Protein AF-A0A8J4UCR2-F1 (afdb_monomer)

Solvent-accessible surface area (backbone atoms only — not comparable to full-atom values): 6122 Å² total; per-residue (Å²): 137,61,69,65,61,53,48,52,56,50,50,53,52,50,52,43,53,56,45,55,73,37,77,88,48,62,67,98,54,77,76,82,88,86,87,77,86,35,86,92,31,52,71,46,28,43,53,47,46,52,58,47,46,46,52,90,69,84,67,76,87,66,90,54,91,81,62,73,60,57,52,82,59,48,87,72,61,94,51,65,70,40,34,50,42,42,46,65,73,33,52,92,71,74,47,53,99

Mean predicted aligned error: 5.62 Å

Sequence (97 aa):
LSLREFQNAQTMIFAIEEINNRTDILPGVQLGYKIYDSCESVEITTRATLSLVNGNGRNTSEISCSKRHSVHAIIGQTSSSPSIAIAVTVGSLNIPV

Radius of gyration: 14.94 Å; Cα contacts (8 Å, |Δi|>4): 72; chains: 1; bounding box: 29×38×35 Å

Structure (mmCIF, N/CA/C/O backbone):
data_AF-A0A8J4UCR2-F1
#
_entry.id   AF-A0A8J4UCR2-F1
#
loop_
_atom_site.group_PDB
_atom_site.id
_atom_site.type_symbol
_atom_site.label_atom_id
_atom_site.label_alt_id
_atom_site.label_comp_id
_atom_site.label_asym_id
_atom_site.label_entity_id
_atom_site.label_seq_id
_atom_site.pdbx_PDB_ins_code
_atom_site.Cartn_x
_atom_site.Cartn_y
_atom_site.Cartn_z
_atom_site.occupancy
_atom_site.B_iso_or_equiv
_atom_site.auth_seq_id
_atom_site.auth_comp_id
_atom_site.auth_asym_id
_atom_site.auth_atom_id
_atom_site.pdbx_PDB_model_num
ATOM 1 N N . LEU A 1 1 ? 13.923 8.471 -9.544 1.00 60.94 1 LEU A N 1
ATOM 2 C CA . LEU A 1 1 ? 12.959 8.607 -8.432 1.00 60.94 1 LEU A CA 1
ATOM 3 C C . LEU A 1 1 ? 11.858 9.564 -8.876 1.00 60.94 1 LEU A C 1
ATOM 5 O O . LEU A 1 1 ? 12.182 10.686 -9.248 1.00 60.94 1 LEU A O 1
ATOM 9 N N . SER A 1 2 ? 10.600 9.125 -8.907 1.00 82.69 2 SER A N 1
ATOM 10 C CA . SER A 1 2 ? 9.458 9.988 -9.245 1.00 82.69 2 SER A CA 1
ATOM 11 C C . SER A 1 2 ? 8.941 10.668 -7.977 1.00 82.69 2 SER A C 1
ATOM 13 O O . SER A 1 2 ? 8.548 9.984 -7.033 1.00 82.69 2 SER A O 1
ATOM 15 N N . LEU A 1 3 ? 8.926 12.007 -7.939 1.00 91.12 3 LEU A N 1
ATOM 16 C CA . LEU A 1 3 ? 8.378 12.759 -6.798 1.00 91.12 3 LEU A CA 1
ATOM 17 C C . LEU A 1 3 ? 6.897 12.425 -6.566 1.00 91.12 3 LEU A C 1
ATOM 19 O O . LEU A 1 3 ? 6.451 12.371 -5.424 1.00 91.12 3 LEU A O 1
ATOM 23 N N . ARG A 1 4 ? 6.156 12.153 -7.645 1.00 90.81 4 ARG A N 1
ATOM 24 C CA . ARG A 1 4 ? 4.735 11.812 -7.578 1.00 90.81 4 ARG A CA 1
ATOM 25 C C . ARG A 1 4 ? 4.494 10.465 -6.903 1.00 90.81 4 ARG A C 1
ATOM 27 O O . ARG A 1 4 ? 3.609 10.365 -6.067 1.00 90.81 4 ARG A O 1
ATOM 34 N N . GLU A 1 5 ? 5.302 9.453 -7.209 1.00 90.12 5 GLU A N 1
ATOM 35 C CA . GLU A 1 5 ? 5.164 8.144 -6.556 1.00 90.12 5 GLU A CA 1
ATOM 36 C C . GLU A 1 5 ? 5.565 8.200 -5.078 1.00 90.12 5 GLU A C 1
ATOM 38 O O . GLU A 1 5 ? 4.916 7.592 -4.229 1.00 90.12 5 GLU A O 1
ATOM 43 N N . PHE A 1 6 ? 6.567 9.017 -4.736 1.00 92.69 6 PHE A N 1
ATOM 44 C CA . PHE A 1 6 ? 6.885 9.277 -3.333 1.00 92.69 6 PHE A CA 1
ATOM 45 C C . PHE A 1 6 ? 5.730 9.980 -2.603 1.00 92.69 6 PHE A C 1
ATOM 47 O O . PHE A 1 6 ? 5.387 9.595 -1.487 1.00 92.69 6 PHE A O 1
ATOM 54 N N . GLN A 1 7 ? 5.091 10.969 -3.236 1.00 95.50 7 GLN A N 1
ATOM 55 C CA . GLN A 1 7 ? 3.895 11.616 -2.689 1.00 95.50 7 GLN A CA 1
ATOM 56 C C . GLN A 1 7 ? 2.751 10.617 -2.492 1.00 95.50 7 GLN A C 1
ATOM 58 O O . GLN A 1 7 ? 2.164 10.614 -1.417 1.00 95.50 7 GLN A O 1
ATOM 63 N N . ASN A 1 8 ? 2.487 9.726 -3.455 1.00 93.88 8 ASN A N 1
ATOM 64 C CA . ASN A 1 8 ? 1.468 8.678 -3.317 1.00 93.88 8 ASN A CA 1
ATOM 65 C C . ASN A 1 8 ? 1.737 7.785 -2.090 1.00 93.88 8 ASN A C 1
ATOM 67 O O . ASN A 1 8 ? 0.820 7.499 -1.318 1.00 93.88 8 ASN A O 1
ATOM 71 N N . ALA A 1 9 ? 2.996 7.390 -1.869 1.00 95.06 9 ALA A N 1
ATOM 72 C CA . ALA A 1 9 ? 3.385 6.612 -0.693 1.00 95.06 9 ALA A CA 1
ATOM 73 C C . ALA A 1 9 ? 3.149 7.385 0.618 1.00 95.06 9 ALA A C 1
ATOM 75 O O . ALA A 1 9 ? 2.618 6.823 1.573 1.00 95.06 9 ALA A O 1
ATOM 76 N N . GLN A 1 10 ? 3.482 8.679 0.660 1.00 97.19 10 GLN A N 1
ATOM 77 C CA . GLN A 1 10 ? 3.194 9.535 1.819 1.00 97.19 10 GLN A CA 1
ATOM 78 C C . GLN A 1 10 ? 1.687 9.714 2.044 1.00 97.19 10 GLN A C 1
ATOM 80 O O . GLN A 1 10 ? 1.233 9.671 3.182 1.00 97.19 10 GLN A O 1
ATOM 85 N N . THR A 1 11 ? 0.893 9.848 0.978 1.00 97.38 11 THR A N 1
ATOM 86 C CA . THR A 1 11 ? -0.572 9.920 1.071 1.00 97.38 11 THR A CA 1
ATOM 87 C C . THR A 1 11 ? -1.159 8.645 1.671 1.00 97.38 11 THR A C 1
ATOM 89 O O . THR A 1 11 ? -2.073 8.731 2.485 1.00 97.38 11 THR A O 1
ATOM 92 N N . MET A 1 12 ? -0.621 7.471 1.327 1.00 97.25 12 MET A N 1
ATOM 93 C CA . MET A 1 12 ? -1.033 6.209 1.946 1.00 97.25 12 MET A CA 1
ATOM 94 C C . MET A 1 12 ? -0.713 6.176 3.446 1.00 97.25 12 MET A C 1
ATOM 96 O O . MET A 1 12 ? -1.572 5.785 4.234 1.00 97.25 12 MET A O 1
ATOM 100 N N . ILE A 1 13 ? 0.492 6.603 3.845 1.00 98.31 13 ILE A N 1
ATOM 101 C CA . ILE A 1 13 ? 0.894 6.681 5.261 1.00 98.31 13 ILE A CA 1
ATOM 102 C C . ILE A 1 13 ? -0.050 7.614 6.022 1.00 98.31 13 ILE A C 1
ATOM 104 O O . ILE A 1 13 ? -0.656 7.200 7.006 1.00 98.31 13 ILE A O 1
ATOM 108 N N . PHE A 1 14 ? -0.247 8.827 5.505 1.00 98.50 14 PHE A N 1
ATOM 109 C CA . PHE A 1 14 ? -1.144 9.819 6.089 1.00 98.50 14 PHE A CA 1
ATOM 110 C C . PHE A 1 14 ? -2.576 9.287 6.240 1.00 98.50 14 PHE A C 1
ATOM 112 O O . PHE A 1 14 ? -3.173 9.404 7.304 1.00 98.50 14 PHE A O 1
ATOM 119 N N . ALA A 1 15 ? -3.126 8.647 5.204 1.00 98.44 15 ALA A N 1
ATOM 120 C CA . ALA A 1 15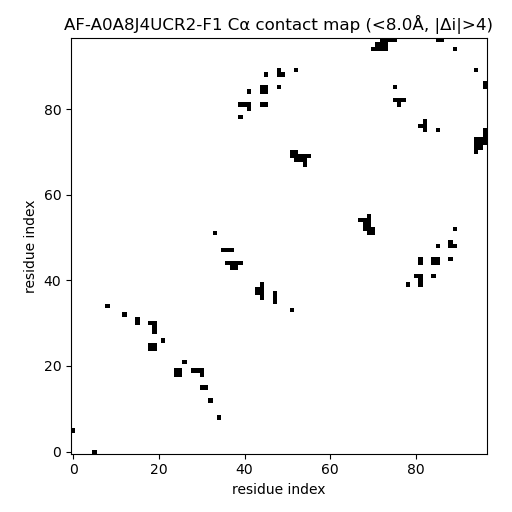 ? -4.477 8.094 5.262 1.00 98.44 15 ALA A CA 1
ATOM 121 C C . ALA A 1 15 ? -4.620 7.011 6.345 1.00 98.44 15 ALA A C 1
ATOM 123 O O . ALA A 1 15 ? -5.643 6.949 7.024 1.00 98.44 15 ALA A O 1
ATOM 124 N N . ILE A 1 16 ? -3.600 6.168 6.525 1.00 98.31 16 ILE A N 1
ATOM 125 C CA . ILE A 1 16 ? -3.590 5.148 7.579 1.00 98.31 16 ILE A CA 1
ATOM 126 C C . ILE A 1 16 ? -3.521 5.791 8.967 1.00 98.31 16 ILE A C 1
ATOM 128 O O . ILE A 1 16 ? -4.236 5.357 9.870 1.00 98.31 16 ILE A O 1
ATOM 132 N N . GLU A 1 17 ? -2.697 6.822 9.144 1.0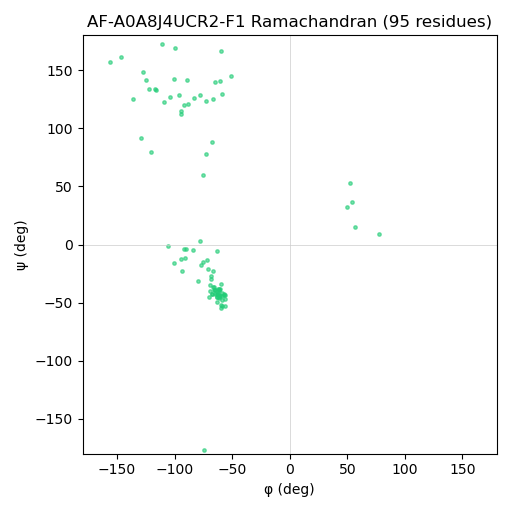0 98.38 17 GLU A N 1
ATOM 133 C CA . GLU A 1 17 ? -2.603 7.569 10.403 1.00 98.38 17 GLU A CA 1
ATOM 134 C C . GLU A 1 17 ? -3.935 8.236 10.766 1.00 98.38 17 GLU A C 1
ATOM 136 O O . GLU A 1 17 ? -4.404 8.091 11.895 1.00 98.38 17 GLU A O 1
ATOM 141 N N . GLU A 1 18 ? -4.595 8.873 9.797 1.00 98.44 18 GLU A N 1
ATOM 142 C CA . GLU A 1 18 ? -5.919 9.472 9.982 1.00 98.44 18 GLU A CA 1
ATOM 143 C C . GLU A 1 18 ? -6.976 8.426 10.362 1.00 98.44 18 GLU A C 1
ATOM 145 O O . GLU A 1 18 ? -7.757 8.652 11.286 1.00 98.44 18 GLU A O 1
ATOM 150 N N . ILE A 1 19 ? -6.987 7.259 9.703 1.00 98.38 19 ILE A N 1
ATOM 151 C CA . ILE A 1 19 ? -7.901 6.158 10.054 1.00 98.38 19 ILE A CA 1
ATOM 152 C C . ILE A 1 19 ? -7.641 5.678 11.484 1.00 98.38 19 ILE A C 1
ATOM 154 O O . ILE A 1 19 ? -8.582 5.528 12.256 1.00 98.38 19 ILE A O 1
ATOM 158 N N . ASN A 1 20 ? -6.378 5.469 11.856 1.00 98.31 20 ASN A N 1
ATOM 159 C CA . ASN A 1 20 ? -6.013 4.988 13.189 1.00 98.31 20 ASN A CA 1
ATOM 160 C C . ASN A 1 20 ? -6.327 5.998 14.308 1.00 98.31 20 ASN A C 1
ATOM 162 O O . ASN A 1 20 ? -6.460 5.597 15.464 1.00 98.31 20 ASN A O 1
ATOM 166 N N . ASN A 1 21 ? -6.430 7.292 13.989 1.00 97.88 21 ASN A N 1
ATOM 167 C CA . ASN A 1 21 ? -6.752 8.354 14.947 1.00 97.88 21 ASN A CA 1
ATOM 168 C C . ASN A 1 21 ? -8.267 8.619 15.079 1.00 97.88 21 ASN A C 1
ATOM 170 O O . ASN A 1 21 ? -8.701 9.429 15.900 1.00 97.88 21 ASN A O 1
ATOM 174 N N . ARG A 1 22 ? -9.093 7.944 14.274 1.00 98.12 22 ARG A N 1
ATOM 175 C CA . ARG A 1 22 ? -10.555 8.031 14.321 1.00 98.12 22 ARG A CA 1
ATOM 176 C C . ARG A 1 22 ? -11.119 6.991 15.287 1.00 98.12 22 ARG A C 1
ATOM 178 O O . ARG A 1 22 ? -10.666 5.855 15.341 1.00 98.12 22 ARG A O 1
ATOM 185 N N . THR A 1 23 ? -12.152 7.363 16.038 1.00 96.69 23 THR A N 1
ATOM 186 C CA . THR A 1 23 ? -12.848 6.444 16.961 1.00 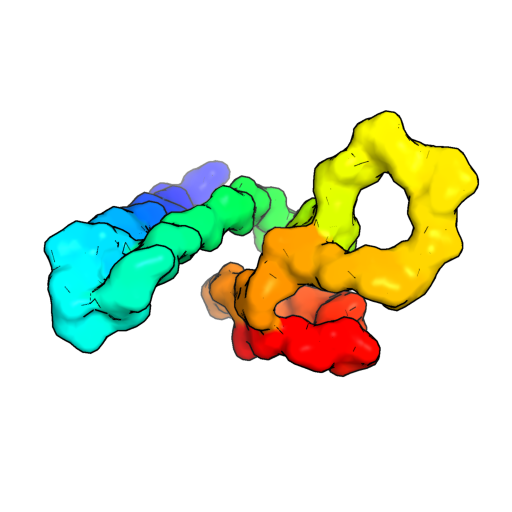96.69 23 THR A CA 1
ATOM 187 C C . THR A 1 23 ? -14.085 5.790 16.346 1.00 96.69 23 THR A C 1
ATOM 189 O O . THR A 1 23 ? -14.619 4.834 16.903 1.00 96.69 23 THR A O 1
ATOM 192 N N . ASP A 1 24 ? -14.543 6.285 15.201 1.00 97.94 24 ASP A N 1
ATOM 193 C CA . ASP A 1 24 ? -15.723 5.816 14.473 1.00 97.94 24 ASP A CA 1
ATOM 194 C C . ASP A 1 24 ? -15.379 4.909 13.278 1.00 97.94 24 ASP A C 1
ATOM 196 O O . ASP A 1 24 ? -16.246 4.191 12.781 1.00 97.94 24 ASP A O 1
ATOM 200 N N . ILE A 1 25 ? -14.118 4.900 12.835 1.00 96.88 25 ILE A N 1
ATOM 201 C CA . ILE A 1 25 ? -13.608 3.991 11.805 1.00 96.88 25 ILE A CA 1
ATOM 202 C C . ILE A 1 25 ? -12.669 2.989 12.479 1.00 96.88 25 ILE A C 1
ATOM 204 O O . ILE A 1 25 ? -11.684 3.382 13.085 1.00 96.88 25 ILE A O 1
ATOM 208 N N . LEU A 1 26 ? -12.968 1.691 12.343 1.00 96.94 26 LEU A N 1
ATOM 209 C CA . LEU A 1 26 ? -12.155 0.583 12.875 1.00 96.94 26 LEU A CA 1
ATOM 210 C C . LEU A 1 26 ? -11.818 0.691 14.386 1.00 96.94 26 LEU A C 1
ATOM 212 O O . LEU A 1 26 ? -10.656 0.554 14.774 1.00 96.94 26 LEU A O 1
ATOM 216 N N . PRO A 1 27 ? -12.816 0.875 15.274 1.00 96.62 27 PRO A N 1
ATOM 217 C CA . PRO A 1 27 ? -12.563 1.010 16.706 1.00 96.62 27 PRO A CA 1
ATOM 218 C C . PRO A 1 27 ? -11.850 -0.225 17.279 1.00 96.62 27 PRO A C 1
ATOM 220 O O . PRO A 1 27 ? -12.288 -1.360 17.090 1.00 96.62 27 PRO A O 1
ATOM 223 N N . GLY A 1 28 ? -10.754 0.003 18.009 1.00 96.00 28 GLY A N 1
ATOM 224 C CA . GLY A 1 28 ? -9.958 -1.061 18.634 1.00 96.00 28 GLY A CA 1
ATOM 225 C C . GLY A 1 28 ? -9.030 -1.823 17.680 1.00 96.00 28 GLY A C 1
ATOM 226 O O . GLY A 1 28 ? -8.438 -2.821 18.090 1.00 96.00 28 GLY A O 1
ATOM 227 N N . VAL A 1 29 ? -8.877 -1.367 16.434 1.00 96.38 29 VAL A N 1
ATOM 228 C CA . VAL A 1 29 ? -7.979 -1.957 15.433 1.00 96.38 29 VAL A CA 1
ATOM 229 C C . VAL A 1 29 ? -6.982 -0.899 14.961 1.00 96.38 29 VAL A C 1
ATOM 231 O O . VAL A 1 29 ? -7.369 0.216 14.640 1.00 96.38 29 VAL A O 1
ATOM 234 N N . GLN A 1 30 ? -5.697 -1.258 14.883 1.00 96.00 30 GLN A N 1
ATOM 235 C CA . GLN A 1 30 ? -4.679 -0.441 14.216 1.00 96.00 30 GLN A CA 1
ATOM 236 C C . GLN A 1 30 ? -4.322 -1.043 12.861 1.00 96.00 30 GLN A C 1
ATOM 238 O O . GLN A 1 30 ? -3.937 -2.211 12.760 1.00 96.00 30 GLN A O 1
ATOM 243 N N . LEU A 1 31 ? -4.408 -0.222 11.823 1.00 96.81 31 LEU A N 1
ATOM 244 C CA . LEU A 1 31 ? -3.886 -0.520 10.503 1.00 96.81 31 LEU A CA 1
ATOM 245 C C . LEU A 1 31 ? -2.370 -0.304 10.480 1.00 96.81 31 LEU A C 1
ATOM 247 O O . LEU A 1 31 ? -1.870 0.754 10.858 1.00 96.81 31 LEU A O 1
ATOM 251 N N . GLY A 1 32 ? -1.649 -1.312 9.997 1.00 95.00 32 GLY A N 1
ATOM 252 C CA . GLY A 1 32 ? -0.232 -1.222 9.651 1.00 95.00 32 GLY A CA 1
ATOM 253 C C . GLY A 1 32 ? -0.023 -1.327 8.141 1.00 95.00 32 GLY A C 1
ATOM 254 O O . GLY A 1 32 ? -0.949 -1.648 7.395 1.00 95.00 32 GLY A O 1
ATOM 255 N N . TYR A 1 33 ? 1.207 -1.098 7.685 1.00 94.56 33 TYR A N 1
ATOM 256 C CA . TYR A 1 33 ? 1.557 -1.144 6.265 1.00 94.56 33 TYR A CA 1
ATOM 257 C C . TYR A 1 33 ? 2.979 -1.655 6.016 1.00 94.56 33 TYR A C 1
ATOM 259 O O . TYR A 1 33 ? 3.843 -1.643 6.893 1.00 94.56 33 TYR A O 1
ATOM 267 N N . LYS A 1 34 ? 3.219 -2.083 4.774 1.00 93.25 34 LYS A N 1
ATOM 268 C CA . LYS A 1 34 ? 4.540 -2.324 4.185 1.00 93.25 34 LYS A CA 1
ATOM 269 C C . LYS A 1 34 ? 4.520 -1.726 2.781 1.00 93.25 34 LYS A C 1
ATOM 271 O O . LYS A 1 34 ? 3.633 -2.063 2.003 1.00 93.25 34 LYS A O 1
ATOM 276 N N . ILE A 1 35 ? 5.469 -0.849 2.469 1.00 93.50 35 ILE A N 1
ATOM 277 C CA . ILE A 1 35 ? 5.540 -0.150 1.179 1.00 93.50 35 ILE A CA 1
ATOM 278 C C . ILE A 1 35 ? 6.829 -0.573 0.476 1.00 93.50 35 ILE A C 1
ATOM 280 O O . ILE A 1 35 ? 7.893 -0.596 1.094 1.00 93.50 35 ILE A O 1
ATOM 284 N N . TYR A 1 36 ? 6.720 -0.915 -0.806 1.00 92.44 36 TYR A N 1
ATOM 285 C CA . TYR A 1 36 ? 7.838 -1.306 -1.661 1.00 92.44 36 TYR A CA 1
ATOM 286 C C . TYR A 1 36 ? 7.867 -0.426 -2.909 1.00 92.44 36 TYR A C 1
ATOM 288 O O . TYR A 1 36 ? 6.820 -0.124 -3.478 1.00 92.44 36 TYR A O 1
ATOM 296 N N . ASP A 1 37 ? 9.069 -0.057 -3.347 1.00 90.88 37 ASP A N 1
ATOM 297 C CA . ASP A 1 37 ? 9.282 0.550 -4.659 1.00 90.88 37 ASP A CA 1
ATOM 298 C C . ASP A 1 37 ? 9.383 -0.560 -5.715 1.00 90.88 37 ASP A C 1
ATOM 300 O O . ASP A 1 37 ? 10.177 -1.494 -5.567 1.00 90.88 37 ASP A O 1
ATOM 304 N N . SER A 1 38 ? 8.564 -0.478 -6.763 1.00 89.19 38 SER A N 1
ATOM 305 C CA . SER A 1 38 ? 8.615 -1.421 -7.883 1.00 89.19 38 SER A CA 1
ATOM 306 C C . SER A 1 38 ? 9.537 -0.978 -9.016 1.00 89.19 38 SER A C 1
ATOM 308 O O . SER A 1 38 ? 9.778 -1.756 -9.940 1.00 89.19 38 SER A O 1
ATOM 310 N N . CYS A 1 39 ? 10.003 0.275 -8.996 1.00 89.31 39 CYS A N 1
ATOM 311 C CA . CYS A 1 39 ? 10.755 0.897 -10.082 1.00 89.31 39 CYS A CA 1
ATOM 312 C C . CYS A 1 39 ? 10.090 0.738 -11.469 1.00 89.31 39 CYS A C 1
ATOM 314 O O . CYS A 1 39 ? 10.798 0.576 -12.461 1.00 89.31 39 CYS A O 1
ATOM 316 N N . GLU A 1 40 ? 8.748 0.710 -11.535 1.00 86.88 40 GLU A N 1
ATOM 317 C CA . GLU A 1 40 ? 7.948 0.457 -12.754 1.00 86.88 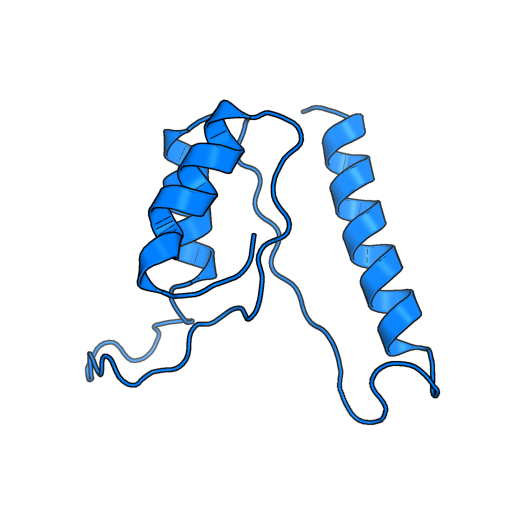40 GLU A CA 1
ATOM 318 C C . GLU A 1 40 ?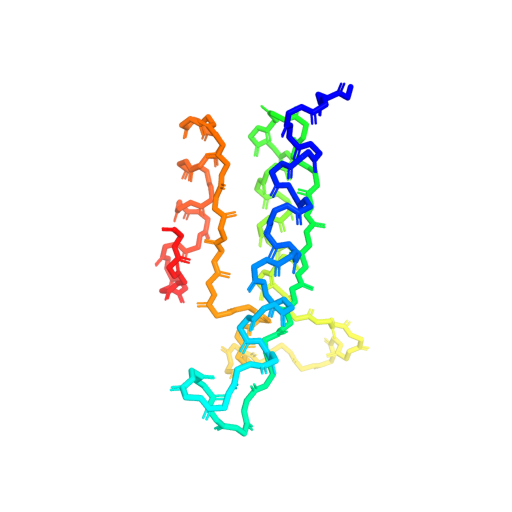 8.267 -0.876 -13.470 1.00 86.88 40 GLU A C 1
ATOM 320 O O . GLU A 1 40 ? 7.856 -1.110 -14.607 1.00 86.88 40 GLU A O 1
ATOM 325 N N . SER A 1 41 ? 8.972 -1.790 -12.799 1.00 93.50 41 SER A N 1
ATOM 326 C CA . SER A 1 41 ? 9.360 -3.086 -13.347 1.00 93.50 41 SER A CA 1
ATOM 327 C C . SER A 1 41 ? 8.376 -4.167 -12.923 1.00 93.50 41 SER A C 1
ATOM 329 O O . SER A 1 41 ? 8.113 -4.359 -11.734 1.00 93.50 41 SER A O 1
ATOM 331 N N . VAL A 1 42 ? 7.876 -4.933 -13.895 1.00 95.69 42 VAL A N 1
ATOM 332 C CA . VAL A 1 42 ? 7.029 -6.108 -13.640 1.00 95.69 42 VAL A CA 1
ATOM 333 C C . VAL A 1 42 ? 7.761 -7.128 -12.763 1.00 95.69 42 VAL A C 1
ATOM 335 O O . VAL A 1 42 ? 7.180 -7.638 -11.811 1.00 95.69 42 VAL A O 1
ATOM 338 N N . GLU A 1 43 ? 9.050 -7.371 -13.014 1.00 96.00 43 GLU A N 1
ATOM 339 C CA . GLU A 1 43 ? 9.858 -8.324 -12.242 1.00 96.00 43 GLU A CA 1
ATOM 340 C C . GLU A 1 43 ? 9.987 -7.903 -10.770 1.00 96.00 43 GLU A C 1
ATOM 342 O O . GLU A 1 43 ? 9.726 -8.692 -9.855 1.00 96.00 43 GLU A O 1
ATOM 347 N N . ILE A 1 44 ? 10.352 -6.639 -10.532 1.00 95.06 44 ILE A N 1
ATOM 348 C CA . ILE A 1 44 ? 10.504 -6.104 -9.173 1.00 95.06 44 ILE A CA 1
ATOM 349 C C . ILE A 1 44 ? 9.143 -6.068 -8.475 1.00 95.06 44 ILE A C 1
ATOM 351 O O . ILE A 1 44 ? 9.059 -6.437 -7.304 1.00 95.06 44 ILE A O 1
ATOM 355 N N . THR A 1 45 ? 8.075 -5.708 -9.196 1.00 95.50 45 THR A N 1
ATOM 356 C CA . THR A 1 45 ? 6.697 -5.746 -8.690 1.00 95.50 45 THR A CA 1
ATOM 357 C C . THR A 1 45 ? 6.336 -7.141 -8.202 1.00 95.50 45 THR A C 1
ATOM 359 O O . THR A 1 45 ? 5.962 -7.293 -7.044 1.00 95.50 45 THR A O 1
ATOM 362 N N . THR A 1 46 ? 6.515 -8.177 -9.027 1.00 95.25 46 THR A N 1
ATOM 363 C CA . THR A 1 46 ? 6.220 -9.563 -8.637 1.00 95.25 46 THR A CA 1
ATOM 364 C C . THR A 1 46 ? 7.003 -9.970 -7.387 1.00 95.25 46 THR A C 1
ATOM 366 O O . THR A 1 46 ? 6.437 -10.553 -6.459 1.00 95.25 46 THR A O 1
ATOM 369 N N . ARG A 1 47 ? 8.291 -9.610 -7.298 1.00 94.19 47 ARG A N 1
ATOM 370 C CA . ARG A 1 47 ? 9.117 -9.891 -6.112 1.00 94.19 47 ARG A CA 1
ATOM 371 C C . ARG A 1 47 ? 8.627 -9.152 -4.862 1.00 94.19 47 ARG A C 1
ATOM 373 O O . ARG A 1 47 ? 8.595 -9.741 -3.776 1.00 94.19 47 ARG A O 1
ATOM 380 N N . ALA A 1 48 ? 8.256 -7.882 -4.995 1.00 93.44 48 ALA A N 1
ATOM 381 C CA . ALA A 1 48 ? 7.696 -7.082 -3.912 1.00 93.44 48 ALA A CA 1
ATOM 382 C C . ALA A 1 48 ? 6.355 -7.659 -3.435 1.00 93.44 48 ALA A C 1
ATOM 384 O O . ALA A 1 48 ? 6.166 -7.856 -2.237 1.00 93.44 48 ALA A O 1
ATOM 385 N N . THR A 1 49 ? 5.467 -8.034 -4.359 1.00 93.69 49 THR A N 1
ATOM 386 C CA . THR A 1 49 ? 4.185 -8.682 -4.060 1.00 93.69 49 THR A CA 1
ATOM 387 C C . THR A 1 49 ? 4.372 -9.989 -3.299 1.00 93.69 49 THR A C 1
ATOM 389 O O . THR A 1 49 ? 3.751 -10.184 -2.256 1.00 93.69 49 THR A O 1
ATOM 392 N N . LEU A 1 50 ? 5.281 -10.860 -3.746 1.00 91.44 50 LEU A N 1
ATOM 393 C CA . LEU A 1 50 ? 5.603 -12.091 -3.019 1.00 91.44 50 LEU A CA 1
ATOM 394 C C . LEU A 1 50 ? 6.148 -11.795 -1.613 1.00 91.44 50 LEU A C 1
ATOM 396 O O . LEU A 1 50 ? 5.801 -12.483 -0.657 1.00 91.44 50 LEU A O 1
ATOM 400 N N . SER A 1 51 ? 6.957 -10.745 -1.466 1.00 89.88 51 SER A N 1
ATOM 401 C CA . SER A 1 51 ? 7.482 -10.310 -0.164 1.00 89.88 51 SER A CA 1
ATOM 402 C C . SER A 1 51 ? 6.398 -9.731 0.757 1.00 89.88 51 SER A C 1
ATOM 404 O O . SER A 1 51 ? 6.503 -9.856 1.976 1.00 89.88 51 SER A O 1
ATOM 406 N N . LEU A 1 52 ? 5.347 -9.123 0.196 1.00 90.06 52 LEU A N 1
ATOM 407 C CA . LEU A 1 52 ? 4.179 -8.645 0.939 1.00 90.06 52 LEU A CA 1
ATOM 408 C C . LEU A 1 52 ? 3.326 -9.803 1.459 1.00 90.06 52 LEU A C 1
ATOM 410 O O . LEU A 1 52 ? 2.908 -9.784 2.615 1.00 90.06 52 LEU A O 1
ATOM 414 N N . VAL A 1 53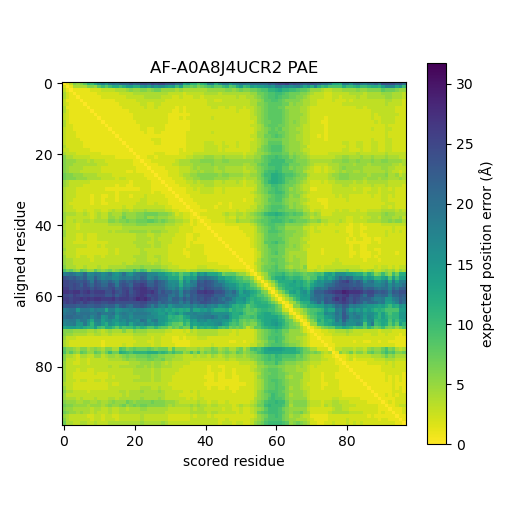 ? 3.058 -10.814 0.633 1.00 88.19 53 VAL A N 1
ATOM 415 C CA . VAL A 1 53 ? 2.165 -11.921 1.023 1.00 88.19 53 VAL A CA 1
ATOM 416 C C . VAL A 1 53 ? 2.860 -12.949 1.907 1.00 88.19 53 VAL A C 1
ATOM 418 O O . VAL A 1 53 ? 2.224 -13.518 2.800 1.00 88.19 53 VAL A O 1
ATOM 421 N N . ASN A 1 54 ? 4.168 -13.139 1.718 1.00 81.94 54 ASN A N 1
ATOM 422 C CA . ASN A 1 54 ? 4.972 -14.001 2.567 1.00 81.94 54 ASN A CA 1
ATOM 423 C C . ASN A 1 54 ? 5.186 -13.330 3.934 1.00 81.94 54 ASN A C 1
ATOM 425 O O . ASN A 1 54 ? 5.676 -12.207 4.046 1.00 81.94 54 ASN A O 1
ATOM 429 N N . GLY A 1 55 ? 4.789 -14.021 5.006 1.00 69.12 55 GLY A N 1
ATOM 430 C CA . GLY A 1 55 ? 5.042 -13.583 6.380 1.00 69.12 55 GLY A CA 1
ATOM 431 C C . GLY A 1 55 ? 6.534 -13.434 6.692 1.00 69.12 55 GLY A C 1
ATOM 432 O O . GLY A 1 55 ? 7.391 -13.918 5.957 1.00 69.12 55 GLY A O 1
ATOM 433 N N . ASN A 1 56 ? 6.860 -12.787 7.817 1.00 62.28 56 ASN A N 1
ATOM 434 C CA . ASN A 1 56 ? 8.241 -12.661 8.290 1.00 62.28 56 ASN A CA 1
ATOM 435 C C . ASN A 1 56 ? 8.781 -14.043 8.711 1.00 62.28 56 ASN A C 1
ATOM 437 O O . ASN A 1 56 ? 8.632 -14.470 9.856 1.00 62.28 56 ASN A O 1
ATOM 441 N N . GLY A 1 57 ? 9.352 -14.772 7.753 1.00 55.38 57 GLY A N 1
ATOM 442 C CA . GLY A 1 57 ? 9.786 -16.162 7.873 1.00 55.38 57 GLY A CA 1
ATOM 443 C C . GLY A 1 57 ? 11.071 -16.347 8.674 1.00 55.38 57 GLY A C 1
ATOM 444 O O . GLY A 1 57 ? 12.036 -16.888 8.153 1.00 55.38 57 GLY A O 1
ATOM 445 N N . ARG A 1 58 ? 11.103 -15.932 9.946 1.00 54.00 58 ARG A N 1
ATOM 446 C CA . ARG A 1 58 ? 12.224 -16.285 10.840 1.00 54.00 58 ARG A CA 1
ATOM 447 C C . ARG A 1 58 ? 12.183 -17.740 11.328 1.00 54.00 58 ARG A C 1
ATOM 449 O O . ARG A 1 58 ? 13.212 -18.247 11.748 1.00 54.00 58 ARG A O 1
ATOM 456 N N . ASN A 1 59 ? 11.046 -18.429 11.187 1.00 51.94 59 ASN A N 1
ATOM 457 C CA . ASN A 1 59 ? 10.877 -19.831 11.587 1.00 51.94 59 ASN A CA 1
ATOM 458 C C . ASN A 1 59 ? 10.474 -20.677 10.366 1.00 51.94 59 ASN A C 1
ATOM 460 O O . ASN A 1 59 ? 9.293 -20.959 10.143 1.00 51.94 59 ASN A O 1
ATOM 464 N N . THR A 1 60 ? 11.463 -21.019 9.538 1.00 54.47 60 THR A N 1
ATOM 465 C CA . THR A 1 60 ? 11.336 -21.808 8.297 1.00 54.47 60 THR A CA 1
ATOM 466 C C . THR A 1 60 ? 11.194 -23.317 8.523 1.00 54.47 60 THR A C 1
ATOM 468 O O . THR A 1 60 ? 11.106 -24.066 7.556 1.00 54.47 60 THR A O 1
ATOM 471 N N . SER A 1 61 ? 11.136 -23.785 9.771 1.00 56.53 61 SER A N 1
ATOM 472 C CA . SER A 1 61 ? 11.018 -25.213 10.095 1.00 56.53 61 SER A CA 1
ATOM 473 C C . SER A 1 61 ? 9.609 -25.789 9.909 1.00 56.53 61 SER A C 1
ATOM 475 O O . SER A 1 61 ? 9.468 -26.999 9.782 1.00 56.53 61 SER A O 1
ATOM 477 N N . GLU A 1 62 ? 8.574 -24.949 9.828 1.00 55.09 62 GLU A N 1
ATOM 478 C CA . GLU A 1 62 ? 7.195 -25.387 9.583 1.00 55.09 62 GLU A CA 1
ATOM 479 C C . GLU A 1 62 ? 6.582 -24.593 8.426 1.00 55.09 62 GLU A C 1
ATOM 481 O O . GLU A 1 62 ? 6.007 -23.505 8.600 1.00 55.09 62 GLU A O 1
ATOM 486 N N . ILE A 1 63 ? 6.724 -25.147 7.219 1.00 60.47 63 ILE A N 1
ATOM 487 C CA . ILE A 1 63 ? 5.981 -24.742 6.022 1.00 60.47 63 ILE A CA 1
ATOM 488 C C . ILE A 1 63 ? 4.543 -25.240 6.204 1.00 60.47 63 ILE A C 1
ATOM 490 O O . ILE A 1 63 ? 4.146 -26.282 5.697 1.00 60.47 63 ILE A O 1
ATOM 494 N N . SER A 1 64 ? 3.766 -24.519 7.006 1.00 61.38 64 SER A N 1
ATOM 495 C CA . SER A 1 64 ? 2.325 -24.726 7.097 1.00 61.38 64 SER A CA 1
ATOM 496 C C . SER A 1 64 ? 1.640 -23.760 6.138 1.00 61.38 64 SER A C 1
ATOM 498 O O . SER A 1 64 ? 1.683 -22.545 6.344 1.00 61.38 64 SER A O 1
ATOM 500 N N . CYS A 1 65 ? 0.983 -24.301 5.108 1.00 64.00 65 CYS A N 1
ATOM 501 C CA . CYS A 1 65 ? 0.105 -23.542 4.208 1.00 64.00 65 CYS A CA 1
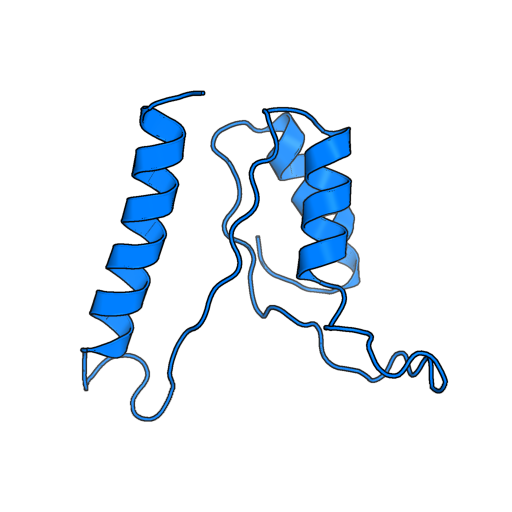ATOM 502 C C . CYS A 1 65 ? -1.112 -22.934 4.931 1.00 64.00 65 CYS A C 1
ATOM 504 O O . CYS A 1 65 ? -1.853 -22.164 4.334 1.00 64.00 65 CYS A O 1
ATOM 506 N N . SER A 1 66 ? -1.305 -23.247 6.216 1.00 63.66 66 SER A N 1
ATOM 507 C CA . SER A 1 66 ? -2.344 -22.666 7.069 1.00 63.66 66 SER A CA 1
ATOM 508 C C . SER A 1 66 ? -1.930 -21.328 7.698 1.00 63.66 66 SER A C 1
ATOM 510 O O . SER A 1 66 ? -2.737 -20.705 8.391 1.00 63.66 66 SER A O 1
ATOM 512 N N . LYS A 1 67 ? -0.678 -20.875 7.514 1.00 63.75 67 LYS A N 1
ATOM 513 C CA . LYS A 1 67 ? -0.239 -19.556 7.994 1.00 63.75 67 LYS A CA 1
ATOM 514 C C . LYS A 1 67 ? -0.979 -18.459 7.224 1.00 63.75 67 LYS A C 1
ATOM 516 O O . LYS A 1 67 ? -0.945 -18.419 5.998 1.00 63.75 67 LYS A O 1
ATOM 521 N N . ARG A 1 68 ? -1.633 -17.558 7.964 1.00 62.91 68 ARG A N 1
ATOM 522 C CA . ARG A 1 68 ? -2.341 -16.402 7.395 1.00 62.91 68 ARG A CA 1
ATOM 523 C C . ARG A 1 68 ? -1.365 -15.504 6.628 1.00 62.91 68 ARG A C 1
ATOM 525 O O . ARG A 1 68 ? -0.236 -15.296 7.077 1.00 62.91 68 ARG A O 1
ATOM 532 N N . HIS A 1 69 ? -1.818 -14.981 5.487 1.00 67.12 69 HIS A N 1
ATOM 533 C CA . HIS A 1 69 ? -1.088 -13.995 4.688 1.00 67.12 69 HIS A CA 1
ATOM 534 C C . HIS A 1 69 ? -0.629 -12.819 5.549 1.00 67.12 69 HIS A C 1
ATOM 536 O O . HIS A 1 69 ? -1.318 -12.416 6.486 1.00 67.12 69 HIS A O 1
ATOM 542 N N . SER A 1 70 ? 0.547 -12.268 5.235 1.00 78.69 70 SER A N 1
ATOM 543 C CA . SER A 1 70 ? 1.104 -11.166 6.032 1.00 78.69 70 SER A CA 1
ATOM 544 C C . SER A 1 70 ? 0.350 -9.846 5.846 1.00 78.69 70 SER A C 1
ATOM 546 O O . SER A 1 70 ? 0.418 -8.977 6.713 1.00 78.69 70 SER A O 1
ATOM 548 N N . VAL A 1 71 ? -0.390 -9.713 4.742 1.00 89.56 71 VAL A N 1
ATOM 549 C CA . VAL A 1 71 ? -1.213 -8.545 4.417 1.00 89.56 71 VAL A CA 1
ATOM 550 C C . VAL A 1 71 ? -2.642 -8.963 4.080 1.00 89.56 71 VAL A C 1
ATOM 552 O O . VAL A 1 71 ? -2.866 -10.048 3.545 1.00 89.56 71 VAL A O 1
ATOM 555 N N . HIS A 1 72 ? -3.597 -8.085 4.395 1.00 91.00 72 HIS A N 1
ATOM 556 C CA . HIS A 1 72 ? -5.027 -8.292 4.136 1.00 91.00 72 HIS A CA 1
ATOM 557 C C . HIS A 1 72 ? -5.489 -7.699 2.801 1.00 91.00 72 HIS A C 1
ATOM 559 O O . HIS A 1 72 ? -6.505 -8.128 2.272 1.00 91.00 72 HIS A O 1
ATOM 565 N N . ALA A 1 73 ? -4.762 -6.714 2.276 1.00 94.38 73 ALA A N 1
ATOM 566 C CA . ALA A 1 73 ? -5.024 -6.053 1.005 1.00 94.38 73 ALA A CA 1
ATOM 567 C C . ALA A 1 73 ? -3.718 -5.450 0.478 1.00 94.38 73 ALA A C 1
ATOM 569 O O . ALA A 1 73 ? -2.800 -5.176 1.260 1.00 94.38 73 ALA A O 1
ATOM 570 N N . ILE A 1 74 ? -3.642 -5.236 -0.831 1.00 95.25 74 ILE A N 1
ATOM 571 C CA . ILE A 1 74 ? -2.544 -4.525 -1.485 1.00 95.25 74 ILE A CA 1
ATOM 572 C C . ILE A 1 74 ? -3.128 -3.271 -2.121 1.00 95.25 74 ILE A C 1
ATOM 574 O O . ILE A 1 74 ? -4.145 -3.347 -2.788 1.00 95.25 74 ILE A O 1
ATOM 578 N N . ILE A 1 75 ? -2.483 -2.123 -1.932 1.00 95.44 75 ILE A N 1
ATOM 579 C CA . ILE A 1 75 ? -2.800 -0.926 -2.713 1.00 95.44 75 ILE A CA 1
ATOM 580 C C . ILE A 1 75 ? -1.829 -0.894 -3.890 1.00 95.44 75 ILE A C 1
ATOM 582 O O . ILE A 1 75 ? -0.614 -0.810 -3.695 1.00 95.44 75 ILE A O 1
ATOM 586 N N . GLY A 1 76 ? -2.377 -1.076 -5.092 1.00 87.38 76 GLY A N 1
ATOM 587 C CA . GLY A 1 76 ? -1.624 -1.199 -6.337 1.00 87.38 76 GLY A CA 1
ATOM 588 C C . GLY A 1 76 ? -1.035 0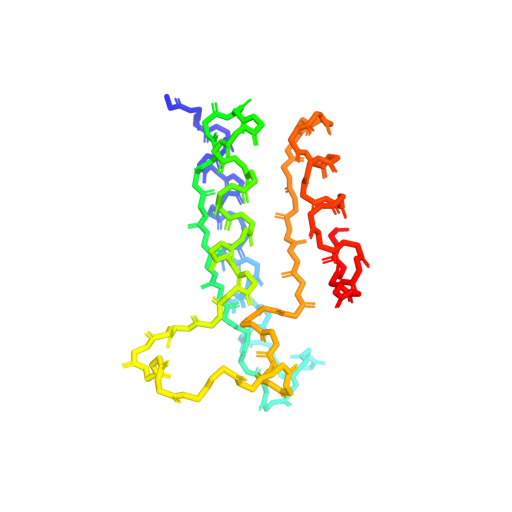.111 -6.859 1.00 87.38 76 GLY A C 1
ATOM 589 O O . GLY A 1 76 ? -1.127 1.172 -6.242 1.00 87.38 76 GLY A O 1
ATOM 590 N N . GLN A 1 77 ? -0.401 0.016 -8.027 1.00 85.94 77 GLN A N 1
ATOM 591 C CA . GLN A 1 77 ? 0.362 1.110 -8.619 1.00 85.94 77 GLN A CA 1
ATOM 592 C C . GLN A 1 77 ? -0.416 1.859 -9.701 1.00 85.94 77 GLN A C 1
ATOM 594 O O . GLN A 1 77 ? -1.466 1.422 -10.173 1.00 85.94 77 GLN A O 1
ATOM 599 N N . THR A 1 78 ? 0.140 2.995 -10.119 1.00 87.88 78 THR A N 1
ATOM 600 C CA . THR A 1 78 ? -0.446 3.894 -11.118 1.00 87.88 78 THR A CA 1
ATOM 601 C C . THR A 1 78 ? -0.488 3.305 -12.532 1.00 87.88 78 THR A C 1
ATOM 603 O O . THR A 1 78 ? -1.371 3.667 -13.308 1.00 87.88 78 THR A O 1
ATOM 606 N N . SER A 1 79 ? 0.419 2.388 -12.885 1.00 91.25 79 SER A N 1
ATOM 607 C CA . SER A 1 79 ? 0.493 1.778 -14.218 1.00 91.25 79 SER A CA 1
ATOM 608 C C . SER A 1 79 ? -0.135 0.380 -14.274 1.00 91.25 79 SER A C 1
ATOM 610 O O . SER A 1 79 ? -0.023 -0.431 -13.355 1.00 91.25 79 SER A O 1
ATOM 612 N N . SER A 1 80 ? -0.809 0.074 -15.388 1.00 94.69 80 SER A N 1
ATOM 613 C CA . SER A 1 80 ? -1.596 -1.159 -15.520 1.00 94.69 80 SER A CA 1
ATOM 614 C C . SER A 1 80 ? -0.743 -2.427 -15.571 1.00 94.69 80 SER A C 1
ATOM 616 O O . SER A 1 80 ? -1.121 -3.417 -14.957 1.00 94.69 80 SER A O 1
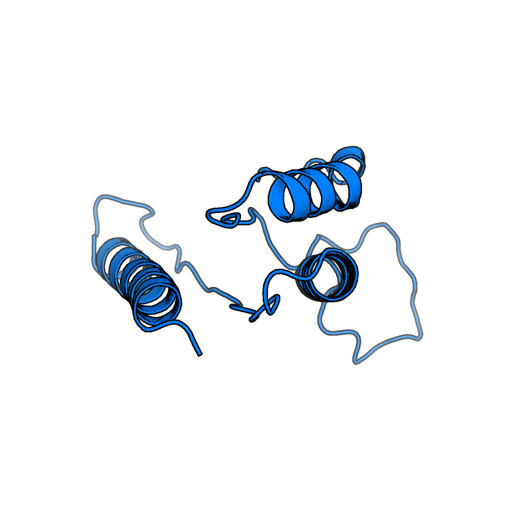ATOM 618 N N . SER A 1 81 ? 0.401 -2.421 -16.264 1.00 95.56 81 SER A N 1
ATOM 619 C CA . SER A 1 81 ? 1.252 -3.614 -16.416 1.00 95.56 81 SER A CA 1
ATOM 620 C C . SER A 1 81 ? 1.740 -4.198 -15.077 1.00 95.56 81 SER A C 1
ATOM 622 O O . SER A 1 81 ? 1.499 -5.384 -14.843 1.00 95.56 81 SER A O 1
ATOM 624 N N . PRO A 1 82 ? 2.369 -3.426 -14.165 1.00 94.25 82 PRO A N 1
ATOM 625 C CA . PRO A 1 82 ? 2.719 -3.946 -12.845 1.00 94.25 82 PRO A CA 1
ATOM 626 C C . PRO A 1 82 ? 1.481 -4.255 -11.995 1.00 94.25 82 PRO A C 1
ATOM 628 O O . PRO A 1 82 ? 1.471 -5.282 -11.327 1.00 94.25 82 PRO A O 1
ATOM 631 N N . SER A 1 83 ? 0.399 -3.472 -12.065 1.00 95.06 83 SER A N 1
ATOM 632 C CA . SER A 1 83 ? -0.835 -3.775 -11.317 1.00 95.06 83 SER A CA 1
ATOM 633 C C . SER A 1 83 ? -1.483 -5.107 -11.731 1.00 95.06 83 SER A C 1
ATOM 635 O O . SER A 1 83 ? -1.911 -5.875 -10.870 1.00 95.06 83 SER A O 1
ATOM 637 N N . ILE A 1 84 ? -1.472 -5.449 -13.025 1.00 96.06 84 ILE A N 1
ATOM 638 C CA . ILE A 1 84 ? -1.881 -6.775 -13.519 1.00 96.06 84 ILE A CA 1
ATOM 639 C C . ILE A 1 84 ? -0.962 -7.860 -12.949 1.00 96.06 84 ILE A C 1
ATOM 641 O O . ILE A 1 84 ? -1.445 -8.908 -12.523 1.00 96.06 84 ILE A O 1
ATOM 645 N N . ALA A 1 85 ? 0.350 -7.613 -12.893 1.00 95.81 85 ALA A N 1
ATOM 646 C CA . ALA A 1 85 ? 1.295 -8.559 -12.308 1.00 95.81 85 ALA A CA 1
ATOM 647 C C . ALA A 1 85 ? 1.013 -8.811 -10.817 1.00 95.81 85 ALA A C 1
ATOM 649 O O . ALA A 1 85 ? 1.064 -9.965 -10.388 1.00 95.81 85 ALA A O 1
ATOM 650 N N . ILE A 1 86 ? 0.648 -7.778 -10.042 1.00 96.19 86 ILE A N 1
ATOM 651 C CA . ILE A 1 86 ? 0.201 -7.934 -8.646 1.00 96.19 86 ILE A CA 1
ATOM 652 C C . ILE A 1 86 ? -1.036 -8.838 -8.599 1.00 96.19 86 ILE A C 1
ATOM 654 O O . ILE A 1 86 ? -1.014 -9.857 -7.908 1.00 96.19 86 ILE A O 1
ATOM 658 N N . ALA A 1 87 ? -2.082 -8.500 -9.360 1.00 95.75 87 ALA A N 1
ATOM 659 C CA . ALA A 1 87 ? -3.359 -9.214 -9.350 1.00 95.75 87 ALA A CA 1
ATOM 660 C C . ALA A 1 87 ? -3.209 -10.698 -9.720 1.00 95.75 87 ALA A C 1
ATOM 662 O O . ALA A 1 87 ? -3.747 -11.568 -9.038 1.00 95.75 87 ALA A O 1
ATOM 663 N N . VAL A 1 88 ? -2.420 -11.004 -10.753 1.00 95.38 88 VAL A N 1
ATOM 664 C CA . VAL A 1 88 ? -2.127 -12.390 -11.153 1.00 95.38 88 VAL A CA 1
ATOM 665 C C . VAL A 1 88 ? -1.333 -13.122 -10.068 1.00 95.38 88 VAL A C 1
ATOM 667 O O . VAL A 1 88 ? -1.616 -14.285 -9.791 1.00 95.38 88 VAL A O 1
ATOM 670 N N . THR A 1 89 ? -0.380 -12.449 -9.416 1.00 93.31 89 THR A N 1
ATOM 671 C CA . THR A 1 89 ? 0.462 -13.058 -8.371 1.00 93.31 89 THR A CA 1
ATOM 672 C C . THR A 1 89 ? -0.345 -13.449 -7.130 1.00 93.31 89 THR A C 1
ATOM 674 O O . THR A 1 89 ? -0.057 -14.476 -6.518 1.00 93.31 89 THR A O 1
ATOM 677 N N . VAL A 1 90 ? -1.352 -12.657 -6.741 1.00 92.88 90 VAL A N 1
ATOM 678 C CA . VAL A 1 90 ? -2.126 -12.895 -5.506 1.00 92.88 90 VAL A CA 1
ATOM 679 C C . VAL A 1 90 ? -3.533 -13.442 -5.728 1.00 92.88 90 VAL A C 1
ATOM 681 O O . VAL A 1 90 ? -4.226 -13.729 -4.753 1.00 92.88 90 VAL A O 1
ATOM 684 N N . GLY A 1 91 ? -3.955 -13.634 -6.979 1.00 91.62 91 GLY A N 1
ATOM 685 C CA . GLY A 1 91 ? -5.320 -14.042 -7.317 1.00 91.62 91 GLY A CA 1
ATOM 686 C C . GLY A 1 91 ? -5.760 -15.340 -6.635 1.00 91.62 91 GLY A C 1
ATOM 687 O O . GLY A 1 91 ? -6.841 -15.399 -6.058 1.00 91.62 91 GLY A O 1
ATOM 688 N N . SER A 1 92 ? -4.899 -16.361 -6.597 1.00 89.81 92 SER A N 1
ATOM 689 C CA . SER A 1 92 ? -5.200 -17.629 -5.910 1.00 89.81 92 SER A CA 1
ATOM 690 C C . SER A 1 92 ? -5.184 -17.530 -4.381 1.00 89.81 92 SER A C 1
ATOM 692 O O . SER A 1 92 ? -5.620 -18.458 -3.704 1.00 89.81 92 SER A O 1
ATOM 694 N N . LEU A 1 93 ? -4.655 -16.433 -3.831 1.00 87.88 93 LEU A N 1
ATOM 695 C CA . LEU A 1 93 ? -4.584 -16.172 -2.392 1.00 87.88 93 LEU A CA 1
ATOM 696 C C . LEU A 1 93 ? -5.800 -15.381 -1.886 1.00 87.88 93 LEU A C 1
ATOM 698 O O . LEU A 1 93 ? -5.923 -15.163 -0.684 1.00 87.88 93 LEU A O 1
ATOM 702 N N . ASN A 1 94 ? -6.700 -14.962 -2.786 1.00 89.88 94 ASN A N 1
ATOM 703 C CA . ASN A 1 94 ? -7.868 -14.131 -2.478 1.00 89.88 94 ASN A CA 1
ATOM 704 C C . ASN A 1 94 ? -7.506 -12.831 -1.736 1.00 89.88 94 ASN A C 1
ATOM 706 O O . ASN A 1 94 ? -8.240 -12.388 -0.852 1.00 89.88 94 ASN A O 1
ATOM 710 N N . ILE A 1 95 ? -6.366 -12.225 -2.080 1.00 92.25 95 ILE A N 1
ATOM 711 C CA . ILE A 1 95 ? -5.957 -10.931 -1.526 1.00 92.25 95 ILE A CA 1
ATOM 712 C C . ILE A 1 95 ? -6.482 -9.830 -2.456 1.00 92.25 95 ILE A C 1
ATOM 714 O O . ILE A 1 95 ? -6.110 -9.825 -3.631 1.00 92.25 95 ILE A O 1
ATOM 718 N N . PRO A 1 96 ? -7.331 -8.909 -1.968 1.00 94.50 96 PRO A N 1
ATOM 719 C CA . PRO A 1 96 ? -7.796 -7.780 -2.761 1.00 94.50 96 PRO A CA 1
ATOM 720 C C . PRO A 1 96 ? -6.635 -6.841 -3.113 1.00 94.50 96 PRO A C 1
ATOM 722 O O . PRO A 1 96 ? -5.762 -6.576 -2.278 1.00 94.50 96 PRO A O 1
ATOM 725 N N . VAL A 1 97 ? -6.658 -6.354 -4.355 1.00 92.75 97 VAL A N 1
ATOM 726 C CA . VAL A 1 97 ? -5.721 -5.387 -4.948 1.00 92.75 97 VAL A CA 1
ATOM 727 C C . VAL A 1 97 ? -6.508 -4.190 -5.459 1.00 92.75 97 VAL A C 1
ATOM 729 O O . VAL A 1 97 ? -7.594 -4.440 -6.031 1.00 92.75 97 VAL A O 1
#

Foldseek 3Di:
DDPVVVVVVVVVVVVQVVQQPDCVHPHPDHDDDDDDDQVPDLVSLLVVLVVQQDDPPPPVVDPDPPDGGNDQADDDDPDDNNRVSSCVSCVVVPHHD

pLDDT: mean 88.03, std 13.06, range [51.94, 98.5]

InterPro domains:
  IPR000068 GPCR, family 3, extracellular calcium-sensing receptor-related [PTHR24061] (4-96)
  IPR000337 GPCR, family 3 [PR00248] (5-20)
  IPR000337 GPCR, family 3 [PR00248] (20-39)
  IPR000337 GPCR, family 3 [PR00248] (74-97)
  IPR001828 Receptor, ligand binding region [PF01094] (9-97)
  IPR028082 Periplasmic binding protein-like I [SSF53822] (3-97)

Nearest PDB structures (foldseek):
  5k5t-assembly1_A  TM=8.452E-01  e=1.821E-03  Homo sapiens
  7m3g-assembly1_B  TM=8.344E-01  e=3.463E-03  Homo sapiens
  8wpu-assembly1_B  TM=8.444E-01  e=4.479E-03  Homo sapiens
  8szh-assembly1_A  TM=8.282E-01  e=1.728E-02  Homo sapiens

Organism: Clarias magur (NCBI:txid1594786)

Secondary structure (DSSP, 8-state):
--HHHHHHHHHHHHHHHHHHT-SSSSTT----------TT-HHHHHHHHHHHHS---S-TT---TTSPPS-S-----SSHHHHHHHHHHHGGGT---